Protein AF-A0AA40CNJ3-F1 (afdb_monomer_lite)

Organism: NCBI:txid92897

pLDDT: mean 74.91, std 17.0, range [45.03, 92.38]

Foldseek 3Di:
DDDDDDDDDDDPPPPPDPDDPPVLDLVDKDFAAPPDFLQNVQVVVVHHSVVQCVNVPPDDRVCHDHRDIGGD

Secondary structure (DSSP, 8-state):
---------------TT-----TT--SSEEEPPTT--HHHHHHHTT--HHHHHHHSTT--GGG--TT-EEE-

InterPro domains:
  IPR018392 LysM domain [PF01476] (30-72)
  IPR018392 LysM domain [PS51782] (28-72)
  IPR018392 LysM domain [SM00257] (29-72)
  IPR018392 LysM domain [cd00118] (30-72)
  IPR036779 LysM domain superfamily [G3DSA:3.10.350.10] (26-72)
  IPR036779 LysM domain superfamily [SSF54106] (26-72)
  IPR052210 Secreted LysM effector LysM1-like [PTHR34997] (10-72)

Structure (mmCIF, N/CA/C/O backbone):
data_AF-A0AA40CNJ3-F1
#
_entry.id   AF-A0AA40CNJ3-F1
#
loop_
_atom_site.group_PDB
_atom_site.id
_atom_site.type_symbol
_atom_site.label_atom_id
_atom_site.label_alt_id
_atom_site.label_comp_id
_atom_site.label_asym_id
_atom_site.label_entity_id
_atom_site.label_seq_id
_atom_site.pdbx_PDB_ins_code
_atom_site.Cartn_x
_atom_site.Cartn_y
_atom_site.Cartn_z
_atom_site.occupancy
_atom_site.B_iso_or_equiv
_atom_site.auth_seq_id
_atom_site.auth_comp_id
_atom_site.auth_asym_id
_atom_site.auth_atom_id
_atom_site.pdbx_PDB_model_num
ATOM 1 N N . MET A 1 1 ? 37.196 -15.743 49.117 1.00 49.69 1 MET A N 1
ATOM 2 C CA . MET A 1 1 ? 36.966 -15.183 47.769 1.00 49.69 1 MET A CA 1
ATOM 3 C C . MET A 1 1 ? 36.924 -16.334 46.778 1.00 49.69 1 MET A C 1
ATOM 5 O O . MET A 1 1 ? 37.964 -16.891 46.4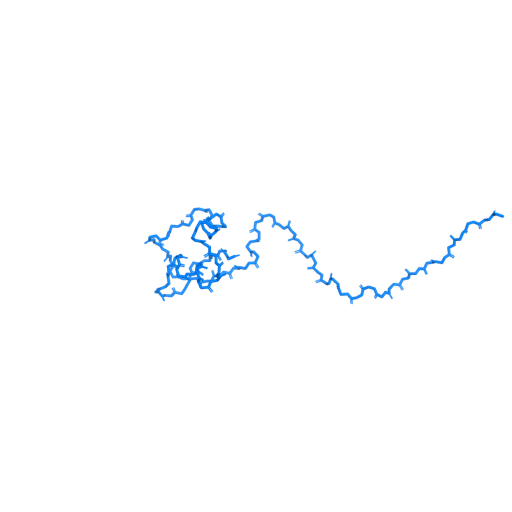69 1.00 49.69 1 MET A O 1
ATOM 9 N N . ALA A 1 2 ? 35.728 -16.725 46.354 1.00 48.19 2 ALA A N 1
ATOM 10 C CA . ALA A 1 2 ? 35.474 -17.520 45.157 1.00 48.19 2 ALA A CA 1
ATOM 11 C C . ALA A 1 2 ? 34.071 -17.119 44.687 1.00 48.19 2 ALA A C 1
ATOM 13 O O . ALA A 1 2 ? 33.181 -16.907 45.508 1.00 48.19 2 ALA A O 1
ATOM 14 N N . LEU A 1 3 ? 33.964 -16.865 43.391 1.00 48.69 3 LEU A N 1
ATOM 15 C CA . LEU A 1 3 ? 32.912 -16.105 42.729 1.00 48.69 3 LEU A CA 1
ATOM 16 C C . LEU A 1 3 ? 31.598 -16.897 42.656 1.00 48.69 3 LEU A C 1
ATOM 18 O O . LEU A 1 3 ? 31.600 -18.124 42.600 1.00 48.69 3 LEU A O 1
ATOM 22 N N . ALA A 1 4 ? 30.492 -16.158 42.668 1.00 45.09 4 ALA A N 1
ATOM 23 C CA . ALA A 1 4 ? 29.129 -16.657 42.619 1.00 45.09 4 ALA A CA 1
ATOM 24 C C . ALA A 1 4 ? 28.773 -17.305 41.270 1.00 45.09 4 ALA A C 1
ATOM 26 O O . ALA A 1 4 ? 29.117 -16.785 40.211 1.00 45.09 4 ALA A O 1
ATOM 27 N N . ALA A 1 5 ? 27.990 -18.379 41.341 1.00 57.69 5 ALA A N 1
ATOM 28 C CA . ALA A 1 5 ? 27.052 -18.783 40.304 1.00 57.69 5 ALA A CA 1
ATOM 29 C C . ALA A 1 5 ? 25.793 -19.317 40.997 1.00 57.69 5 ALA A C 1
ATOM 31 O O . ALA A 1 5 ? 25.884 -20.184 41.868 1.00 57.69 5 ALA A O 1
ATOM 32 N N . PRO A 1 6 ? 24.626 -18.787 40.628 1.00 54.69 6 PRO A N 1
ATOM 33 C CA . PRO A 1 6 ? 23.551 -19.686 40.243 1.00 54.69 6 PRO A CA 1
ATOM 34 C C . PRO A 1 6 ? 23.122 -19.428 38.795 1.00 54.69 6 PRO A C 1
ATOM 36 O O . PRO A 1 6 ? 22.832 -18.313 38.382 1.00 54.69 6 PRO A O 1
ATOM 39 N N . THR A 1 7 ? 23.109 -20.508 38.023 1.00 57.22 7 THR A N 1
ATOM 40 C CA . THR A 1 7 ? 22.405 -20.658 36.750 1.00 57.22 7 THR A CA 1
ATOM 41 C C . THR A 1 7 ? 20.904 -20.463 36.952 1.00 57.22 7 THR A C 1
ATOM 43 O O . THR A 1 7 ? 20.280 -21.263 37.649 1.00 57.22 7 THR A O 1
ATOM 46 N N . GLU A 1 8 ? 20.323 -19.465 36.296 1.00 54.72 8 GLU A N 1
ATOM 47 C CA . GLU A 1 8 ? 18.874 -19.297 36.175 1.00 54.72 8 GLU A CA 1
ATOM 48 C C . GLU A 1 8 ? 18.441 -19.670 34.748 1.00 54.72 8 GLU A C 1
ATOM 50 O O . GLU A 1 8 ? 18.780 -18.958 33.801 1.00 54.72 8 GLU A O 1
ATOM 55 N N . PRO A 1 9 ? 17.719 -20.788 34.547 1.00 58.06 9 PRO A N 1
ATOM 56 C CA . PRO A 1 9 ? 16.992 -21.029 33.315 1.00 58.06 9 PRO A CA 1
ATOM 57 C C . PRO A 1 9 ? 15.487 -20.756 33.486 1.00 58.06 9 PRO A C 1
ATOM 59 O O . PRO A 1 9 ? 14.859 -21.217 34.434 1.00 58.06 9 PRO A O 1
ATOM 62 N N . ALA A 1 10 ? 14.933 -20.098 32.461 1.00 55.12 10 ALA A N 1
ATOM 63 C CA . ALA A 1 10 ? 13.537 -20.117 32.008 1.00 55.12 10 ALA A CA 1
ATOM 64 C C . ALA A 1 10 ? 12.454 -19.423 32.865 1.00 55.12 10 ALA A C 1
ATOM 66 O O . ALA A 1 10 ? 11.843 -20.065 33.711 1.00 55.12 10 ALA A O 1
ATOM 67 N N . ALA A 1 11 ? 12.102 -18.174 32.503 1.00 46.12 11 ALA A N 1
ATOM 68 C CA . ALA A 1 11 ? 10.706 -17.683 32.506 1.00 46.12 11 ALA A CA 1
ATOM 69 C C . ALA A 1 11 ? 10.462 -16.329 31.777 1.00 46.12 11 ALA A C 1
ATOM 71 O O . ALA A 1 11 ? 9.459 -15.676 32.048 1.00 46.12 11 ALA A O 1
ATOM 72 N N . GLU A 1 12 ? 11.289 -15.892 30.818 1.00 45.03 12 GLU A N 1
ATOM 73 C CA . GLU A 1 12 ? 10.903 -14.797 29.900 1.00 45.03 12 GLU A CA 1
ATOM 74 C C . GLU A 1 12 ? 10.115 -15.369 28.712 1.00 45.03 12 GLU A C 1
ATOM 76 O O . GLU A 1 12 ? 10.617 -15.595 27.613 1.00 45.03 12 GLU A O 1
ATOM 81 N N . MET A 1 13 ? 8.847 -15.679 28.979 1.00 51.41 13 MET A N 1
ATOM 82 C CA . MET A 1 13 ? 7.847 -16.052 27.985 1.00 51.41 13 MET A CA 1
ATOM 83 C C . MET A 1 13 ? 6.995 -14.826 27.639 1.00 51.41 13 MET A C 1
ATOM 85 O O . MET A 1 13 ? 5.972 -14.607 28.275 1.00 51.41 13 MET A O 1
ATOM 89 N N . LEU A 1 14 ? 7.417 -14.037 26.649 1.00 53.97 14 LEU A N 1
ATOM 90 C CA . LEU A 1 14 ? 6.586 -13.442 25.587 1.00 53.97 14 LEU A CA 1
ATOM 91 C C . LEU A 1 14 ? 7.431 -12.407 24.845 1.00 53.97 14 LEU A C 1
ATOM 93 O O . LEU A 1 14 ? 7.254 -11.217 25.006 1.00 53.97 14 LEU A O 1
ATOM 97 N N . GLU A 1 15 ? 8.338 -12.877 24.001 1.00 49.94 15 GLU A N 1
ATOM 98 C CA . GLU A 1 15 ? 8.689 -12.136 22.789 1.00 49.94 15 GLU A CA 1
ATOM 99 C C . GLU A 1 15 ? 8.890 -13.181 21.686 1.00 49.94 15 GLU A C 1
ATOM 101 O O . GLU A 1 15 ? 9.957 -13.401 21.110 1.00 49.94 15 GLU A O 1
ATOM 106 N N . ALA A 1 16 ? 7.838 -13.978 21.495 1.00 47.06 16 ALA A N 1
ATOM 107 C CA . ALA A 1 16 ? 7.846 -15.079 20.560 1.00 47.06 16 ALA A CA 1
ATOM 108 C C . ALA A 1 16 ? 7.986 -14.536 19.134 1.00 47.06 16 ALA A C 1
ATOM 110 O O . ALA A 1 16 ? 7.042 -14.014 18.547 1.00 47.06 16 ALA A O 1
ATOM 111 N N . ARG A 1 17 ? 9.164 -14.820 18.570 1.00 57.19 17 ARG A N 1
ATOM 112 C CA . ARG A 1 17 ? 9.448 -14.984 17.139 1.00 57.19 17 ARG A CA 1
ATOM 113 C C . ARG A 1 17 ? 9.636 -13.682 16.370 1.00 57.19 17 ARG A C 1
ATOM 115 O O . ARG A 1 17 ? 8.960 -13.432 15.376 1.00 57.19 17 ARG A O 1
ATOM 122 N N . GLN A 1 18 ? 10.714 -12.974 16.698 1.00 53.84 18 GLN A N 1
ATOM 123 C CA . GLN A 1 18 ? 11.475 -12.256 15.673 1.00 53.84 18 GLN A CA 1
ATOM 124 C C . GLN A 1 18 ? 12.097 -13.269 14.701 1.00 53.84 18 GLN A C 1
ATOM 126 O O . GLN A 1 18 ? 13.259 -13.654 14.799 1.00 53.84 18 GLN A O 1
ATOM 131 N N . SER A 1 19 ? 11.270 -13.768 13.785 1.00 54.56 19 SER A N 1
ATOM 132 C CA . SER A 1 19 ? 11.718 -14.577 12.662 1.00 54.56 19 SER A CA 1
ATOM 133 C C . SER A 1 19 ? 12.032 -13.615 11.529 1.00 54.56 19 SER A C 1
ATOM 135 O O . SER A 1 19 ? 11.126 -13.150 10.853 1.00 54.56 19 SER A O 1
ATOM 137 N N . GLN A 1 20 ? 13.323 -13.354 11.339 1.00 48.38 20 GLN A N 1
ATOM 138 C CA . GLN A 1 20 ? 13.898 -12.913 10.070 1.00 48.38 20 GLN A CA 1
ATOM 139 C C . GLN A 1 20 ? 13.466 -11.510 9.615 1.00 48.38 20 GLN A C 1
ATOM 141 O O . GLN A 1 20 ? 12.566 -11.334 8.801 1.00 48.38 20 GLN A O 1
ATOM 146 N N . SER A 1 21 ? 14.209 -10.503 10.070 1.00 47.12 21 SER A N 1
ATOM 147 C CA . SER A 1 21 ? 14.334 -9.219 9.382 1.00 47.12 21 SER A CA 1
ATOM 148 C C . SER A 1 21 ? 15.058 -9.413 8.044 1.00 47.12 21 SER A C 1
ATOM 150 O O . SER A 1 21 ? 16.233 -9.094 7.880 1.00 47.12 21 SER A O 1
ATOM 152 N N . HIS A 1 22 ? 14.343 -9.959 7.066 1.00 52.44 22 HIS A N 1
ATOM 153 C CA . HIS A 1 22 ? 14.694 -9.795 5.666 1.00 52.44 22 HIS A CA 1
ATOM 154 C C . HIS A 1 22 ? 14.325 -8.350 5.268 1.00 52.44 22 HIS A C 1
ATOM 156 O O . HIS A 1 22 ? 13.178 -7.935 5.446 1.00 52.44 22 HIS A O 1
ATOM 162 N N . PRO A 1 23 ? 15.257 -7.546 4.722 1.00 51.75 23 PRO A N 1
ATOM 163 C CA . PRO A 1 23 ? 15.002 -6.151 4.327 1.00 51.75 23 PRO A CA 1
ATOM 164 C C . PRO A 1 23 ? 14.031 -5.978 3.141 1.00 51.75 23 PRO A C 1
ATOM 166 O O . PRO A 1 23 ? 13.977 -4.913 2.532 1.00 51.75 23 PRO A O 1
ATOM 169 N N . THR A 1 24 ? 13.292 -7.023 2.771 1.00 55.53 24 THR A N 1
ATOM 170 C CA . THR A 1 24 ? 12.368 -7.074 1.627 1.00 55.53 24 THR A CA 1
ATOM 171 C C . THR A 1 24 ? 10.969 -7.529 2.057 1.00 55.53 24 THR A C 1
ATOM 173 O O . THR A 1 24 ? 10.068 -7.680 1.232 1.00 55.53 24 THR A O 1
ATOM 176 N N . ASP A 1 25 ? 10.747 -7.692 3.362 1.00 61.84 25 ASP A N 1
ATOM 177 C CA . ASP A 1 25 ? 9.490 -8.188 3.892 1.00 61.84 25 ASP A CA 1
ATOM 178 C C . ASP A 1 25 ? 8.550 -7.026 4.143 1.00 61.84 25 ASP A C 1
ATOM 180 O O . ASP A 1 25 ? 8.528 -6.360 5.177 1.00 61.84 25 ASP A O 1
ATOM 184 N N . CYS A 1 26 ? 7.770 -6.784 3.103 1.00 76.31 26 CYS A N 1
ATOM 185 C CA . CYS A 1 26 ? 6.391 -6.358 3.174 1.00 76.31 26 CYS A CA 1
ATOM 186 C C . CYS A 1 26 ? 5.718 -6.807 4.485 1.00 76.31 26 CYS A C 1
ATOM 188 O O . CYS A 1 26 ? 5.125 -7.881 4.550 1.00 76.31 26 CYS A O 1
ATOM 190 N N . ASN A 1 27 ? 5.819 -5.994 5.540 1.00 76.12 27 ASN A N 1
ATOM 191 C CA . ASN A 1 27 ? 5.349 -6.370 6.878 1.00 76.12 27 ASN A CA 1
ATOM 192 C C . ASN A 1 27 ? 3.837 -6.663 6.864 1.00 76.12 27 ASN A C 1
ATOM 194 O O . ASN A 1 27 ? 3.326 -7.487 7.619 1.00 76.12 27 ASN A O 1
ATOM 198 N N . LYS A 1 28 ? 3.126 -6.021 5.927 1.00 83.06 28 LYS A N 1
ATOM 199 C CA . LYS A 1 28 ? 1.707 -6.235 5.686 1.00 83.06 28 LYS A CA 1
ATOM 200 C C . LYS A 1 28 ? 1.406 -6.336 4.181 1.00 83.06 28 LYS A C 1
ATOM 202 O O . LYS A 1 28 ? 1.127 -5.320 3.541 1.00 83.06 28 LYS A O 1
ATOM 207 N N . PRO A 1 29 ? 1.441 -7.545 3.593 1.00 86.06 29 PRO A N 1
ATOM 208 C CA . PRO A 1 29 ? 1.040 -7.740 2.208 1.00 86.06 29 PRO A CA 1
ATOM 209 C C . PRO A 1 29 ? -0.476 -7.576 2.065 1.00 86.06 29 PRO A C 1
ATOM 211 O O . PRO A 1 29 ? -1.261 -8.119 2.843 1.00 86.06 29 PRO A O 1
ATOM 214 N N . TYR A 1 30 ? -0.892 -6.849 1.036 1.00 88.94 30 TYR A N 1
ATOM 215 C CA . TYR A 1 30 ? -2.281 -6.603 0.680 1.00 88.94 30 TYR A CA 1
ATOM 216 C C . TYR A 1 30 ? -2.539 -7.002 -0.764 1.00 88.94 30 TYR A C 1
ATOM 218 O O . TYR A 1 30 ? -1.703 -6.795 -1.643 1.00 88.94 30 TYR A O 1
ATOM 226 N N . ILE A 1 31 ? -3.712 -7.586 -0.996 1.00 90.31 31 ILE A N 1
ATOM 227 C CA . ILE A 1 31 ? -4.177 -7.953 -2.328 1.00 90.31 31 ILE A CA 1
ATOM 228 C C . ILE A 1 31 ? -5.168 -6.898 -2.783 1.00 90.31 31 ILE A C 1
ATOM 230 O O . ILE A 1 31 ? -6.225 -6.726 -2.173 1.00 90.31 31 ILE A O 1
ATOM 234 N N . VAL A 1 32 ? -4.824 -6.212 -3.866 1.00 89.50 32 VAL A N 1
ATOM 235 C CA . VAL A 1 32 ? -5.690 -5.209 -4.482 1.00 89.50 32 VAL A CA 1
ATOM 236 C C . VAL A 1 32 ? -7.006 -5.857 -4.901 1.00 89.50 32 VAL A C 1
ATOM 238 O O . VAL A 1 32 ? -7.018 -6.867 -5.609 1.00 89.50 32 VAL A O 1
ATOM 241 N N . LYS A 1 33 ? -8.122 -5.258 -4.488 1.00 86.69 33 LYS A N 1
ATOM 242 C CA . LYS A 1 33 ? -9.466 -5.693 -4.878 1.00 86.69 33 LYS A CA 1
ATOM 243 C C . LYS A 1 33 ? -9.950 -4.926 -6.106 1.00 86.69 33 LYS A C 1
ATOM 245 O O . LYS A 1 33 ? -9.457 -3.848 -6.424 1.00 86.69 33 LYS A O 1
ATOM 250 N N . ALA A 1 34 ? -10.933 -5.497 -6.798 1.00 85.06 34 ALA A N 1
ATOM 251 C CA . ALA A 1 34 ? -11.555 -4.855 -7.949 1.00 85.06 34 ALA A CA 1
ATOM 252 C C . ALA A 1 34 ? -12.160 -3.499 -7.554 1.00 85.06 34 ALA A C 1
ATOM 254 O O . ALA A 1 34 ? -12.901 -3.419 -6.577 1.00 85.06 34 ALA A O 1
ATOM 255 N N . GLY A 1 35 ? -11.839 -2.452 -8.318 1.00 84.00 35 GLY A N 1
ATOM 256 C CA . GLY A 1 35 ? -12.306 -1.087 -8.059 1.00 84.00 35 GLY A CA 1
ATOM 257 C C . GLY A 1 35 ? -11.461 -0.290 -7.061 1.00 84.00 35 GLY A C 1
ATOM 258 O O . GLY A 1 35 ? -11.751 0.884 -6.849 1.00 84.00 35 GLY A O 1
ATOM 259 N N . GLU A 1 36 ? -10.409 -0.877 -6.481 1.00 85.69 36 GLU A N 1
ATOM 260 C CA . GLU A 1 36 ? -9.465 -0.133 -5.648 1.00 85.69 36 GLU A CA 1
ATOM 261 C C . GLU A 1 36 ? -8.277 0.394 -6.451 1.00 85.69 36 GLU A C 1
ATOM 263 O O . GLU A 1 36 ? -7.829 -0.197 -7.432 1.00 85.69 36 GLU A O 1
ATOM 268 N N . TYR A 1 37 ? -7.744 1.519 -5.994 1.00 88.25 37 TYR A N 1
ATOM 269 C CA . TYR A 1 37 ? -6.578 2.187 -6.553 1.00 88.25 37 TYR A CA 1
ATOM 270 C C . TYR A 1 37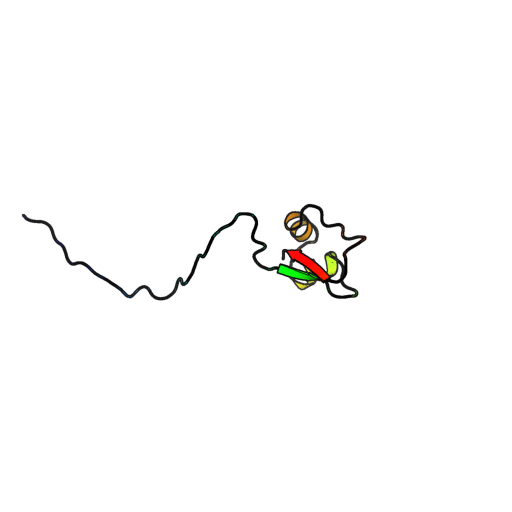 ? -5.653 2.603 -5.409 1.00 88.25 37 TYR A C 1
ATOM 272 O O . TYR A 1 37 ? -6.079 2.685 -4.255 1.00 88.25 37 TYR A O 1
ATOM 280 N N . CYS A 1 38 ? -4.381 2.870 -5.711 1.00 88.50 38 CYS A N 1
ATOM 281 C CA . CYS A 1 38 ? -3.344 3.086 -4.695 1.00 88.50 38 CYS A CA 1
ATOM 282 C C . CYS A 1 38 ? -3.732 4.082 -3.598 1.00 88.50 38 CYS A C 1
ATOM 284 O O . CYS A 1 38 ? -3.450 3.844 -2.430 1.00 88.50 38 CYS A O 1
ATOM 286 N N . TRP A 1 39 ? -4.368 5.196 -3.973 1.00 90.44 39 TRP A N 1
ATOM 287 C CA . TRP A 1 39 ? -4.754 6.231 -3.019 1.00 90.44 39 TRP A CA 1
ATOM 288 C C . TRP A 1 39 ? -5.826 5.730 -2.049 1.00 90.44 39 TRP A C 1
ATOM 290 O O . TRP A 1 39 ? -5.662 5.892 -0.846 1.00 90.44 39 TRP A O 1
ATOM 300 N N . LEU A 1 40 ? -6.860 5.038 -2.543 1.00 90.75 40 LEU A N 1
ATOM 301 C CA . LEU A 1 40 ? -7.898 4.453 -1.691 1.00 90.75 40 LEU A CA 1
ATOM 302 C C . LEU A 1 40 ? -7.300 3.438 -0.708 1.00 90.75 40 LEU A C 1
ATOM 304 O O . LEU A 1 40 ? -7.586 3.495 0.483 1.00 90.75 40 LEU A O 1
ATOM 308 N N . ILE A 1 41 ? -6.415 2.562 -1.191 1.00 90.12 41 ILE A N 1
ATOM 309 C CA . ILE A 1 41 ? -5.747 1.545 -0.367 1.00 90.12 41 ILE A CA 1
ATOM 310 C C . ILE A 1 41 ? -4.872 2.201 0.702 1.00 90.12 41 ILE A C 1
ATOM 312 O O . ILE A 1 41 ? -4.946 1.824 1.872 1.00 90.12 41 ILE A O 1
ATOM 316 N N . ALA A 1 42 ? -4.055 3.184 0.315 1.00 90.75 42 ALA A N 1
ATOM 317 C CA . ALA A 1 42 ? -3.176 3.900 1.228 1.00 90.75 42 ALA A CA 1
ATOM 318 C C . ALA A 1 42 ? -3.989 4.642 2.298 1.00 90.75 42 ALA A C 1
ATOM 320 O O . ALA A 1 42 ? -3.792 4.399 3.487 1.00 90.75 42 ALA A O 1
ATOM 321 N N . THR A 1 43 ? -4.963 5.462 1.892 1.00 90.81 43 THR A N 1
ATOM 322 C CA . THR A 1 43 ? -5.794 6.258 2.805 1.00 90.81 43 THR A CA 1
ATOM 323 C C . THR A 1 43 ? -6.629 5.384 3.737 1.00 90.81 43 THR A C 1
ATOM 325 O O . THR A 1 43 ? -6.683 5.660 4.932 1.00 90.81 43 THR A O 1
ATOM 328 N N . ASN A 1 44 ? -7.207 4.285 3.242 1.00 90.88 44 ASN A N 1
ATOM 329 C CA . ASN A 1 44 ? -7.962 3.342 4.072 1.00 90.88 44 ASN A CA 1
ATOM 330 C C . ASN A 1 44 ? -7.076 2.622 5.109 1.00 90.88 44 ASN A C 1
ATOM 332 O O . ASN A 1 44 ? -7.561 2.166 6.140 1.00 90.88 44 ASN A O 1
ATOM 336 N N . ASN A 1 45 ? -5.764 2.546 4.861 1.00 88.81 45 ASN A N 1
ATOM 337 C CA . ASN A 1 45 ? -4.776 2.017 5.802 1.00 88.81 45 ASN A CA 1
ATOM 338 C C . ASN A 1 45 ? -4.025 3.114 6.577 1.00 88.81 45 ASN A C 1
ATOM 340 O O . ASN A 1 45 ? -3.038 2.813 7.245 1.00 88.81 45 ASN A O 1
ATOM 344 N N . GLY A 1 46 ? -4.476 4.372 6.512 1.00 90.50 46 GLY A N 1
ATOM 345 C CA . GLY A 1 46 ? -3.866 5.484 7.245 1.00 90.50 46 GLY A CA 1
ATOM 346 C C . GLY A 1 46 ? -2.485 5.899 6.730 1.00 90.50 46 GLY A C 1
ATOM 347 O O . GLY A 1 46 ? -1.714 6.507 7.466 1.00 90.50 46 GLY A O 1
ATOM 348 N N . MET A 1 47 ? -2.161 5.573 5.480 1.00 89.31 47 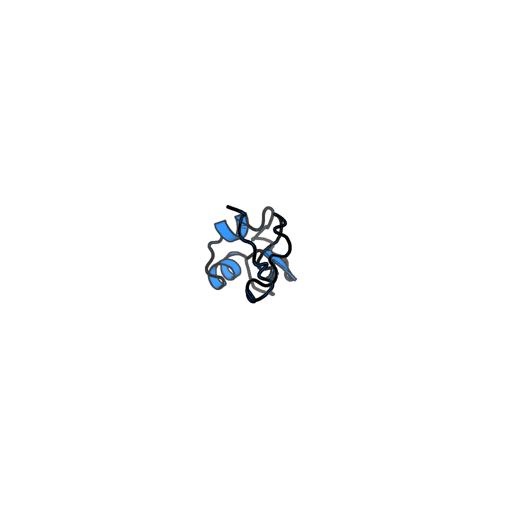MET A N 1
ATOM 349 C CA . MET A 1 47 ? -0.912 5.945 4.822 1.00 89.31 47 MET A CA 1
ATOM 350 C C . MET A 1 47 ? -1.128 6.995 3.740 1.00 89.31 47 MET A C 1
ATOM 352 O O . MET A 1 47 ? -2.204 7.122 3.151 1.00 89.31 47 MET A O 1
ATOM 356 N N . THR A 1 48 ? -0.055 7.711 3.417 1.00 92.38 48 THR A N 1
ATOM 357 C CA . THR A 1 48 ? -0.018 8.573 2.238 1.00 92.38 48 THR A CA 1
ATOM 358 C C . THR A 1 48 ? 0.326 7.767 0.988 1.00 92.38 48 THR A C 1
ATOM 360 O O . THR A 1 48 ? 0.989 6.727 1.050 1.00 92.38 48 THR A O 1
ATOM 363 N N . LEU A 1 49 ? -0.096 8.272 -0.174 1.00 89.31 49 LEU A N 1
ATOM 364 C CA . LEU A 1 49 ? 0.246 7.674 -1.465 1.00 89.31 49 LEU A CA 1
ATOM 365 C C . LEU A 1 49 ? 1.768 7.568 -1.657 1.00 89.31 49 LEU A C 1
ATOM 367 O O . LEU A 1 49 ? 2.245 6.550 -2.144 1.00 89.31 49 LEU A O 1
ATOM 371 N N . GLU A 1 50 ? 2.529 8.577 -1.226 1.00 90.56 50 GLU A N 1
ATOM 372 C CA . GLU A 1 50 ? 3.997 8.550 -1.262 1.00 90.56 50 GLU A CA 1
ATOM 373 C C . GLU A 1 50 ? 4.588 7.423 -0.416 1.00 90.56 50 GLU A C 1
ATOM 375 O O . GLU A 1 50 ? 5.450 6.697 -0.902 1.00 90.56 50 GLU A O 1
ATOM 380 N N . GLN A 1 51 ? 4.114 7.223 0.819 1.00 89.19 51 GLN A N 1
ATOM 381 C CA . GLN A 1 51 ? 4.599 6.122 1.660 1.00 89.19 51 GLN A CA 1
ATOM 382 C C . GLN A 1 51 ? 4.291 4.761 1.037 1.00 89.19 51 GLN A C 1
ATOM 384 O O . GLN A 1 51 ? 5.142 3.870 1.028 1.00 89.19 51 GLN A O 1
ATOM 389 N N . PHE A 1 52 ? 3.092 4.617 0.478 1.00 89.44 52 PHE A N 1
ATOM 390 C CA . PHE A 1 52 ? 2.681 3.405 -0.212 1.00 89.44 52 PHE A CA 1
ATOM 391 C C . PHE A 1 52 ? 3.532 3.141 -1.464 1.00 89.44 52 PHE A C 1
ATOM 393 O O . PHE A 1 52 ? 4.005 2.025 -1.657 1.00 89.44 52 PHE A O 1
ATOM 400 N N . LEU A 1 53 ? 3.809 4.157 -2.285 1.00 88.81 53 LEU A N 1
ATOM 401 C CA . LEU A 1 53 ? 4.693 4.033 -3.449 1.00 88.81 53 LEU A CA 1
ATOM 402 C C . LEU A 1 53 ? 6.145 3.744 -3.050 1.00 88.81 53 LEU A C 1
ATOM 404 O O . LEU A 1 53 ? 6.802 2.930 -3.691 1.00 88.81 53 LEU A O 1
ATOM 408 N N . ASN A 1 54 ? 6.634 4.349 -1.967 1.00 89.12 54 ASN A N 1
ATOM 409 C CA . ASN A 1 54 ? 7.981 4.107 -1.454 1.00 89.12 54 ASN A CA 1
ATOM 410 C C . ASN A 1 54 ? 8.161 2.661 -0.957 1.00 89.12 54 ASN A C 1
ATOM 412 O O . ASN A 1 54 ? 9.218 2.066 -1.147 1.00 89.12 54 ASN A O 1
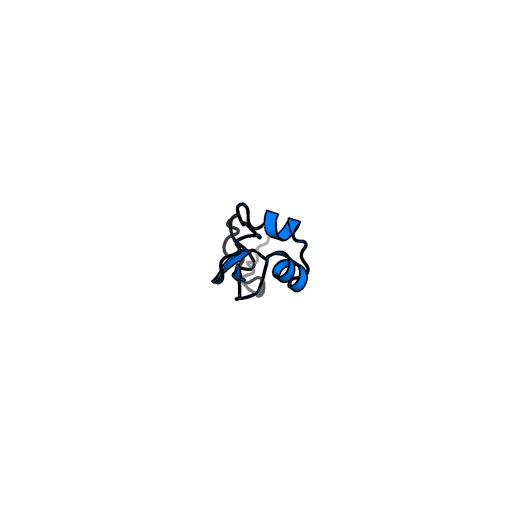ATOM 416 N N . LYS A 1 55 ? 7.113 2.071 -0.365 1.00 86.75 55 LYS A N 1
ATOM 417 C CA . LYS A 1 55 ? 7.069 0.645 0.006 1.00 86.75 55 LYS A CA 1
ATOM 418 C C . LYS A 1 55 ? 6.942 -0.292 -1.197 1.00 86.75 55 LYS A C 1
ATOM 420 O O . LYS A 1 55 ? 7.288 -1.463 -1.086 1.00 86.75 55 LYS A O 1
ATOM 425 N N . ASN A 1 56 ? 6.439 0.205 -2.325 1.00 88.12 56 ASN A N 1
ATOM 426 C CA . ASN A 1 56 ? 6.186 -0.568 -3.538 1.00 88.12 56 ASN A CA 1
ATOM 427 C C . ASN A 1 56 ? 6.932 0.039 -4.734 1.00 88.12 56 ASN A C 1
ATOM 429 O O . ASN A 1 56 ? 6.299 0.555 -5.665 1.00 88.12 56 ASN A O 1
ATOM 433 N N . PRO A 1 57 ? 8.276 0.000 -4.728 1.00 85.44 57 PRO A N 1
ATOM 434 C CA . PRO A 1 57 ? 9.059 0.553 -5.821 1.00 85.44 57 PRO A CA 1
ATOM 435 C C . PRO A 1 57 ? 8.693 -0.149 -7.135 1.00 85.44 57 PRO A C 1
ATOM 437 O O . PRO A 1 57 ? 8.742 -1.372 -7.244 1.00 85.44 57 PRO A O 1
ATOM 440 N N . GLY A 1 58 ? 8.301 0.637 -8.141 1.00 84.25 58 GLY A N 1
ATOM 441 C CA . GLY A 1 58 ? 7.874 0.133 -9.452 1.00 84.25 58 GLY A CA 1
ATOM 442 C C . GLY A 1 58 ? 6.367 -0.099 -9.605 1.00 84.25 58 GLY A C 1
ATOM 443 O O . GLY A 1 58 ? 5.918 -0.376 -10.718 1.00 84.25 58 GLY A O 1
ATOM 444 N N . LEU A 1 59 ? 5.571 0.075 -8.545 1.00 86.81 59 LEU A N 1
ATOM 445 C CA . LEU A 1 59 ? 4.114 0.028 -8.645 1.00 86.81 59 LEU A CA 1
ATOM 446 C C . LEU A 1 59 ? 3.586 1.195 -9.489 1.00 86.81 59 LEU A C 1
ATOM 448 O O . LEU A 1 59 ? 3.975 2.349 -9.307 1.00 86.81 59 LEU A O 1
ATOM 452 N N . LYS A 1 60 ? 2.671 0.894 -10.411 1.00 86.38 60 LYS A N 1
ATOM 453 C CA . LYS A 1 60 ? 1.998 1.885 -11.258 1.00 86.38 60 LYS A CA 1
ATOM 454 C C . LYS A 1 60 ? 0.539 2.001 -10.843 1.00 86.38 60 LYS A C 1
ATOM 456 O O . LYS A 1 60 ? -0.234 1.070 -11.045 1.00 86.38 60 LYS A O 1
ATOM 461 N N . CYS A 1 61 ? 0.164 3.147 -10.284 1.00 83.94 61 CYS A N 1
ATOM 462 C CA . CYS A 1 61 ? -1.189 3.372 -9.783 1.00 83.94 61 CYS A CA 1
ATOM 463 C C . CYS A 1 61 ? -2.237 3.519 -10.887 1.00 83.94 61 CYS A C 1
ATOM 465 O O . CYS A 1 61 ? -3.352 3.038 -10.709 1.00 83.94 61 CYS A O 1
ATOM 467 N N . GLU A 1 62 ? -1.865 4.074 -12.044 1.00 83.81 62 GLU A N 1
ATOM 468 C CA . GLU A 1 62 ? -2.726 4.148 -13.232 1.00 83.81 62 GLU A CA 1
ATOM 469 C C . GLU A 1 62 ? -3.141 2.782 -13.790 1.00 83.81 62 GLU A C 1
ATOM 471 O O . GLU A 1 62 ? -4.158 2.690 -14.467 1.00 83.81 62 GLU A O 1
ATOM 476 N N . ASN A 1 63 ? -2.368 1.724 -13.535 1.00 81.25 63 ASN A N 1
ATOM 477 C CA . ASN A 1 63 ? -2.649 0.374 -14.026 1.00 81.25 63 ASN A CA 1
ATOM 478 C C . ASN A 1 63 ? -2.497 -0.641 -12.897 1.00 81.25 63 ASN A C 1
ATOM 480 O O . ASN A 1 63 ? -1.807 -1.648 -13.051 1.00 81.25 63 ASN A O 1
ATOM 484 N N . LEU A 1 64 ? -3.099 -0.350 -11.742 1.00 84.31 64 LEU A N 1
ATOM 485 C CA . LEU A 1 64 ? -3.039 -1.255 -10.606 1.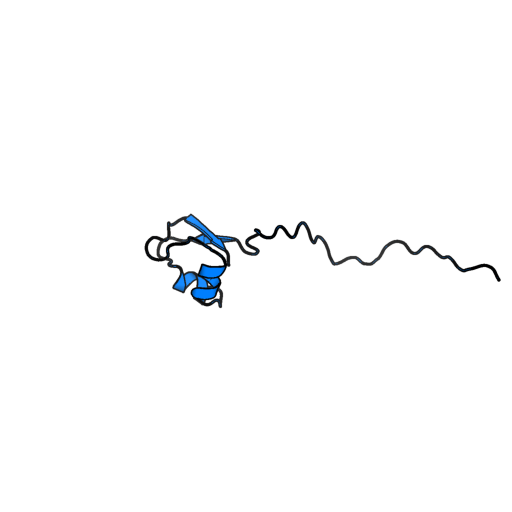00 84.31 64 LEU A CA 1
ATOM 486 C C . LEU A 1 64 ? -3.817 -2.545 -10.937 1.00 84.31 64 LEU A C 1
ATOM 488 O O . LEU A 1 64 ? -5.041 -2.493 -11.076 1.00 84.31 64 LEU A O 1
ATOM 492 N N . PRO A 1 65 ? -3.147 -3.705 -11.077 1.00 81.44 65 PRO A N 1
ATOM 493 C CA . PRO A 1 65 ? -3.835 -4.937 -11.426 1.00 81.44 65 PRO A CA 1
ATOM 494 C C . PRO A 1 65 ? -4.704 -5.400 -10.260 1.00 81.44 65 PRO A C 1
ATOM 496 O O . PRO A 1 65 ? -4.264 -5.435 -9.108 1.00 81.44 65 PRO A O 1
ATOM 499 N N . ILE A 1 66 ? -5.921 -5.840 -10.564 1.00 85.31 66 ILE A N 1
ATOM 500 C CA . ILE A 1 66 ? -6.754 -6.547 -9.592 1.00 85.31 66 ILE A CA 1
ATOM 501 C C . ILE A 1 66 ? -6.026 -7.840 -9.208 1.00 85.31 66 ILE A C 1
ATOM 503 O O . ILE A 1 66 ? -5.578 -8.586 -10.076 1.00 85.31 66 ILE A O 1
ATOM 507 N N . GLY A 1 67 ? -5.882 -8.099 -7.910 1.00 83.81 67 GLY A N 1
ATOM 508 C CA . GLY A 1 67 ? -5.111 -9.232 -7.403 1.00 83.81 67 GLY A CA 1
ATOM 509 C C . GLY A 1 67 ? -3.610 -8.968 -7.244 1.00 83.81 67 GLY A C 1
ATOM 510 O O . GLY A 1 67 ? -2.886 -9.870 -6.822 1.00 83.81 67 GLY A O 1
ATOM 511 N N . ALA A 1 68 ? -3.124 -7.756 -7.541 1.00 86.06 68 ALA A N 1
ATOM 512 C CA . ALA A 1 68 ? -1.728 -7.407 -7.300 1.00 86.06 68 ALA A CA 1
ATOM 513 C C . ALA A 1 68 ? -1.390 -7.451 -5.805 1.00 86.06 68 ALA A C 1
ATOM 515 O O . ALA A 1 68 ? -2.177 -7.022 -4.958 1.00 86.06 68 ALA A O 1
ATOM 516 N N . LYS A 1 69 ? -0.192 -7.955 -5.499 1.00 87.50 69 LYS A N 1
ATOM 517 C CA . LYS A 1 69 ? 0.393 -7.916 -4.159 1.00 87.50 69 LYS A CA 1
ATOM 518 C C . LYS A 1 69 ? 1.103 -6.587 -3.971 1.00 87.50 69 LYS A C 1
ATOM 520 O O . LYS A 1 69 ? 2.035 -6.281 -4.708 1.00 87.50 69 LYS A O 1
ATOM 525 N N . VAL A 1 70 ? 0.652 -5.831 -2.984 1.00 88.31 70 VAL A N 1
ATOM 526 C CA . VAL A 1 70 ? 1.231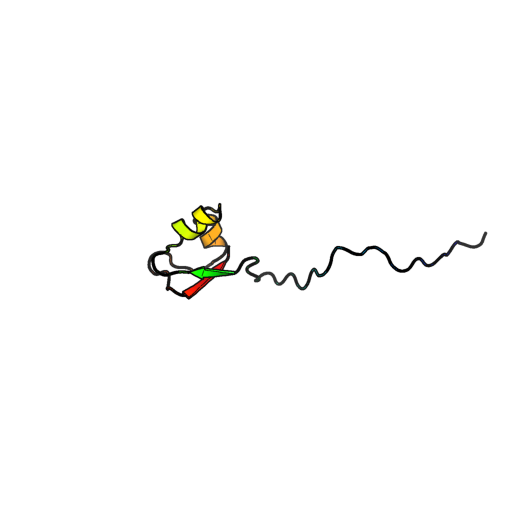 -4.551 -2.584 1.00 88.31 70 VAL A CA 1
ATOM 527 C C . VAL A 1 70 ? 1.544 -4.569 -1.097 1.00 88.31 70 VAL A C 1
ATOM 529 O O . VAL A 1 70 ? 0.985 -5.356 -0.338 1.00 88.31 70 VAL A O 1
ATOM 532 N N . CYS A 1 71 ? 2.437 -3.692 -0.684 1.00 89.12 71 CYS A N 1
ATOM 533 C CA . CYS A 1 71 ? 2.925 -3.571 0.672 1.00 89.12 71 CYS A CA 1
ATOM 534 C C . CYS A 1 71 ? 2.328 -2.367 1.357 1.00 89.12 71 CYS A C 1
ATOM 536 O O . CYS A 1 71 ? 2.464 -1.238 0.882 1.00 89.12 71 CYS A O 1
ATOM 538 N N . LEU A 1 72 ? 1.673 -2.647 2.478 1.00 85.75 72 LEU A N 1
ATOM 539 C CA . LEU A 1 72 ? 1.188 -1.658 3.420 1.00 85.75 72 LEU A CA 1
ATOM 540 C C . LEU A 1 72 ? 2.229 -1.437 4.524 1.00 85.75 72 LEU A C 1
ATOM 542 O O . LEU A 1 72 ? 3.020 -2.349 4.851 1.00 85.75 72 LEU A O 1
#

Sequence (72 aa):
MALAAPTEPAAEMLEARQSQSHPTDCNKPYIVKAGEYCWLIATNNGMTLEQFLNKNPGLKCENLPIGAKVCL

Radius of gyration: 21.53 Å; chains: 1; bounding box: 49×30×62 Å